Protein AF-A0AAV4VJ22-F1 (afdb_monomer)

Organism: Caerostris extrusa (NCBI:txid172846)

Sequence (153 aa):
MKHFYKTKVLLCTRTTQALTEIGFKLCEGTINFVIIGKHTDTHQQLRKYELDNLAAKTLSEDNLGDEESNGRLLENAKIDIIRNCDKIISLIQNAYDDLVAKACTDGDCIAQMCCIICEANLCTEPEILIPLLHGISKLILIIIDHYFIEHMN

pLDDT: mean 81.77, std 15.68, range [32.81, 96.06]

Nearest PDB structures (foldseek):
  4b3g-assembly2_B  TM=8.062E-01  e=1.004E-05  Homo sapiens
  4b3g-assembly1_A  TM=7.515E-01  e=5.275E-05  Homo sapiens
  5ean-assembly1_A  TM=8.233E-01  e=2.146E-04  Mus musculus
  5xz2-assembly2_B  TM=4.159E-01  e=1.429E+00  Danio rerio
  7de3-assembly1_A  TM=3.271E-01  e=5.813E+00  Homo sapiens

Foldseek 3Di:
DPPPDQFAEEEAEQALVVLAVVLVVPVVDPFFEAEEDDPVSHDPVSVCRHLQNQLVVVVVVVDDDDPVVSVVSSLVSSLVSLLPGRYYYYHLVRLLDCSNLVSQVPDRRLLRYEYEYACQVPDDPVSQCNNVVSSHNYYHYHHDDPVVVVVVD

Radius of gyration: 16.69 Å; Cα contacts (8 Å, |Δi|>4): 230; chains: 1; bounding box: 40×32×60 Å

InterPro domains:
  IPR027417 P-loop containing nucleoside triphosphate hydrolase [G3DSA:3.40.50.300] (1-143)

Secondary structure (DSSP, 8-state):
-------EEEEEESSHHHHHHHHHHHHTTT--EEEES-GGGS-GGGGGGBHHHHHHHHHHHTT---HHHHHHHHHHHHHHHHHH-SEEEEEGGGTT-HHHHHHH-STTSGGGEEEEETTGGGS-HHHHHGGGGGT-SEEEE----THHHHT--

Structure (mmCIF, N/CA/C/O backbone):
data_AF-A0AAV4VJ22-F1
#
_entry.id   AF-A0AAV4VJ22-F1
#
loop_
_atom_site.group_PDB
_atom_site.id
_atom_site.type_symbol
_atom_site.label_atom_id
_atom_site.label_alt_id
_atom_site.label_comp_id
_atom_site.label_asym_id
_atom_site.label_entity_id
_atom_site.label_seq_id
_atom_site.pdbx_PDB_ins_code
_atom_site.Cartn_x
_atom_site.Cartn_y
_atom_site.Cartn_z
_atom_site.occupancy
_atom_site.B_iso_or_equiv
_atom_site.auth_seq_id
_atom_site.auth_comp_id
_atom_site.auth_asym_id
_atom_site.auth_atom_id
_atom_site.pdbx_PDB_model_num
ATOM 1 N N . MET A 1 1 ? -25.775 -16.943 7.813 1.00 35.16 1 MET A N 1
ATOM 2 C CA . MET A 1 1 ? -25.271 -15.558 7.684 1.00 35.16 1 MET A CA 1
ATOM 3 C C . MET A 1 1 ? -24.266 -15.552 6.544 1.00 35.16 1 MET A C 1
ATOM 5 O O . MET A 1 1 ? -23.355 -16.365 6.577 1.00 35.16 1 MET A O 1
ATOM 9 N N . LYS A 1 2 ? -24.469 -14.755 5.486 1.00 32.81 2 LYS A N 1
ATOM 10 C CA . LYS A 1 2 ? -23.459 -14.618 4.425 1.00 32.81 2 LYS A CA 1
ATOM 11 C C . LYS A 1 2 ? -22.348 -13.734 4.987 1.00 32.81 2 LYS A C 1
ATOM 13 O O . LYS A 1 2 ? -22.558 -12.532 5.114 1.00 32.81 2 LYS A O 1
ATOM 18 N N . HIS A 1 3 ? -21.221 -14.322 5.373 1.00 41.41 3 HIS A N 1
ATOM 19 C CA . HIS A 1 3 ? -20.014 -13.548 5.641 1.00 41.41 3 HIS A CA 1
ATOM 20 C C . HIS A 1 3 ? -19.608 -12.887 4.318 1.00 41.41 3 HIS A C 1
ATOM 22 O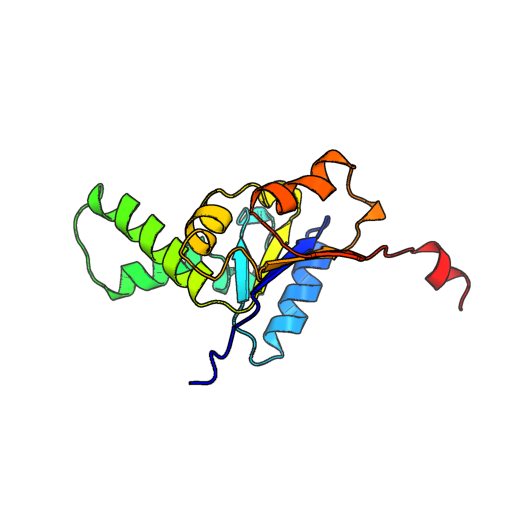 O . HIS A 1 3 ? -19.162 -13.557 3.389 1.00 41.41 3 HIS A O 1
ATOM 28 N N . PHE A 1 4 ? -19.866 -11.585 4.185 1.00 43.66 4 PHE A N 1
ATOM 29 C CA . PHE A 1 4 ? -19.294 -10.790 3.105 1.00 43.66 4 PHE A CA 1
ATOM 30 C C . PHE A 1 4 ? -17.827 -10.571 3.452 1.00 43.66 4 PHE A C 1
ATOM 32 O O . PHE A 1 4 ? -17.463 -9.647 4.171 1.00 43.66 4 PHE A O 1
ATOM 39 N N . TYR A 1 5 ? -17.001 -11.493 2.984 1.00 52.94 5 TYR A N 1
ATOM 40 C CA . TYR A 1 5 ? -15.558 -11.397 3.069 1.00 52.94 5 TYR A CA 1
ATOM 41 C C . TYR A 1 5 ? -15.079 -10.255 2.173 1.00 52.94 5 TYR A C 1
ATOM 43 O O . TYR A 1 5 ? -15.296 -10.269 0.959 1.00 52.94 5 TYR A O 1
ATOM 51 N N . LYS A 1 6 ? -14.473 -9.234 2.776 1.00 66.88 6 LYS A N 1
ATOM 52 C CA . LYS A 1 6 ? -13.949 -8.070 2.066 1.00 66.88 6 LYS A CA 1
ATOM 53 C C . LYS A 1 6 ? -12.481 -8.332 1.726 1.00 66.88 6 LYS A C 1
ATOM 55 O O . LYS A 1 6 ? -11.607 -8.152 2.566 1.00 66.88 6 LYS A O 1
ATOM 60 N N . THR A 1 7 ? -12.215 -8.789 0.503 1.00 76.88 7 THR A N 1
ATOM 61 C CA . THR A 1 7 ? -10.847 -9.004 0.001 1.00 76.88 7 THR A CA 1
ATOM 62 C C . THR A 1 7 ? -10.081 -7.682 -0.011 1.00 76.88 7 THR A C 1
ATOM 64 O O . THR A 1 7 ? -10.509 -6.726 -0.659 1.00 76.88 7 THR A O 1
ATOM 67 N N . LYS A 1 8 ? -8.941 -7.639 0.683 1.00 86.25 8 LYS A N 1
ATOM 68 C CA . LYS A 1 8 ? -8.031 -6.488 0.706 1.00 86.25 8 LYS A CA 1
ATOM 69 C C . LYS A 1 8 ? -6.912 -6.697 -0.309 1.00 86.25 8 LYS A C 1
ATOM 71 O O . LYS A 1 8 ? -6.395 -7.807 -0.445 1.00 86.25 8 LYS A O 1
ATOM 76 N N . VAL A 1 9 ? -6.533 -5.640 -1.021 1.00 90.75 9 VAL A N 1
ATOM 77 C CA . VAL A 1 9 ? -5.475 -5.712 -2.038 1.00 90.75 9 VAL A CA 1
ATOM 78 C C . VAL A 1 9 ? -4.286 -4.858 -1.622 1.00 90.75 9 VAL A C 1
ATOM 80 O O . VAL A 1 9 ? -4.440 -3.658 -1.414 1.00 90.75 9 VAL A O 1
ATOM 83 N N . LEU A 1 10 ? -3.103 -5.466 -1.543 1.00 91.94 10 LEU A N 1
ATOM 84 C CA . LEU A 1 10 ? -1.828 -4.758 -1.490 1.00 91.94 10 LEU A CA 1
ATOM 85 C C . LEU A 1 10 ? -1.310 -4.576 -2.914 1.00 91.94 10 LEU A C 1
ATOM 87 O O . LEU A 1 10 ? -0.978 -5.545 -3.588 1.00 91.94 10 LEU A O 1
ATOM 91 N N . LEU A 1 11 ? -1.240 -3.340 -3.376 1.00 94.31 11 LEU A N 1
ATOM 92 C CA . LEU A 1 11 ? -0.681 -2.987 -4.664 1.00 94.31 11 LEU A CA 1
ATOM 93 C C . LEU A 1 11 ? 0.713 -2.401 -4.453 1.00 94.31 11 LEU A C 1
ATOM 95 O O . LEU A 1 11 ? 0.868 -1.329 -3.869 1.00 94.31 11 LEU A O 1
ATOM 99 N N . CYS A 1 12 ? 1.720 -3.103 -4.951 1.00 94.31 12 CYS A N 1
ATOM 100 C CA . CYS A 1 12 ? 3.099 -2.651 -4.937 1.00 94.31 12 CYS A CA 1
ATOM 101 C C . CYS A 1 12 ? 3.515 -2.191 -6.333 1.00 94.31 12 CYS A C 1
ATOM 103 O O . CYS A 1 12 ? 3.207 -2.851 -7.324 1.00 94.31 12 CYS A O 1
ATOM 105 N N . THR A 1 13 ? 4.246 -1.087 -6.415 1.00 94.31 13 THR A N 1
ATOM 106 C CA . THR A 1 13 ? 4.916 -0.645 -7.647 1.00 94.31 13 THR A CA 1
ATOM 107 C C . THR A 1 13 ? 6.414 -0.526 -7.414 1.00 94.31 13 THR A C 1
ATOM 109 O O . THR A 1 13 ? 6.867 -0.432 -6.268 1.00 94.31 13 THR A O 1
ATOM 112 N N . ARG A 1 14 ? 7.210 -0.524 -8.487 1.00 92.81 14 ARG A N 1
ATOM 113 C CA . ARG A 1 14 ? 8.642 -0.249 -8.363 1.00 92.81 14 ARG A CA 1
ATOM 114 C C . ARG A 1 14 ? 8.912 1.247 -8.395 1.00 92.81 14 ARG A C 1
ATOM 116 O O . ARG A 1 14 ? 9.742 1.732 -7.627 1.00 92.81 14 ARG A O 1
ATOM 123 N N . THR A 1 15 ? 8.207 1.968 -9.261 1.00 92.81 15 THR A N 1
ATOM 124 C CA . THR A 1 15 ? 8.430 3.394 -9.498 1.00 92.81 15 THR A CA 1
ATOM 125 C C . THR A 1 15 ? 7.385 4.274 -8.808 1.00 92.81 15 THR A C 1
ATOM 127 O O . THR A 1 15 ? 6.224 3.892 -8.615 1.00 92.81 15 THR A O 1
ATOM 130 N N . THR A 1 16 ? 7.794 5.495 -8.447 1.00 94.31 16 THR A N 1
ATOM 131 C CA . THR A 1 16 ? 6.893 6.548 -7.940 1.00 94.31 16 THR A CA 1
ATOM 132 C C . THR A 1 16 ? 5.920 7.031 -9.012 1.00 94.31 16 THR A C 1
ATOM 134 O O . THR A 1 16 ? 4.801 7.440 -8.693 1.00 94.31 16 THR A O 1
ATOM 137 N N . GLN A 1 17 ? 6.320 6.949 -10.285 1.00 93.94 17 GLN A N 1
ATOM 138 C CA . GLN A 1 17 ? 5.457 7.243 -11.422 1.00 93.94 17 GLN A CA 1
ATOM 139 C C . GLN A 1 17 ? 4.268 6.279 -11.459 1.00 93.94 17 GLN A C 1
ATOM 141 O O . GLN A 1 17 ? 3.128 6.736 -11.389 1.00 93.94 17 GLN A O 1
ATOM 146 N N . ALA A 1 18 ? 4.515 4.965 -11.463 1.00 93.44 18 ALA A N 1
ATOM 147 C CA . ALA A 1 18 ? 3.445 3.969 -11.455 1.00 93.44 18 ALA A CA 1
ATOM 148 C C . ALA A 1 18 ? 2.551 4.092 -10.209 1.00 93.44 18 ALA A C 1
ATOM 150 O O . ALA A 1 18 ? 1.327 4.001 -10.312 1.00 93.44 18 ALA A O 1
ATOM 151 N N . LEU A 1 19 ? 3.137 4.369 -9.036 1.00 95.38 19 LEU A N 1
ATOM 152 C CA . LEU A 1 19 ? 2.373 4.644 -7.812 1.00 95.38 19 LEU A CA 1
ATOM 153 C C . LEU A 1 19 ? 1.409 5.821 -8.008 1.00 95.38 19 LEU A C 1
ATOM 155 O O . LEU A 1 19 ? 0.241 5.743 -7.627 1.00 95.38 19 LEU A O 1
ATOM 159 N N . THR A 1 20 ? 1.896 6.904 -8.613 1.00 95.44 20 THR A N 1
ATOM 160 C CA . THR A 1 20 ? 1.123 8.127 -8.850 1.00 95.44 20 THR A CA 1
ATOM 161 C C . THR A 1 20 ? -0.004 7.895 -9.854 1.00 95.44 20 THR A C 1
ATOM 163 O O . THR A 1 20 ? -1.141 8.288 -9.594 1.00 95.44 20 THR A O 1
ATOM 166 N N . GLU A 1 21 ? 0.278 7.221 -10.969 1.00 94.31 21 GLU A N 1
ATOM 167 C CA . GLU A 1 21 ? -0.716 6.893 -11.997 1.00 94.31 21 GLU A CA 1
ATOM 168 C C . GLU A 1 21 ? -1.851 6.031 -11.429 1.00 94.31 21 GLU A C 1
ATOM 170 O O . GLU A 1 21 ? -3.034 6.336 -11.614 1.00 94.31 21 GLU A O 1
ATOM 175 N N . ILE A 1 22 ? -1.501 4.994 -10.663 1.00 94.06 22 ILE A N 1
ATOM 176 C CA . ILE A 1 22 ? -2.478 4.128 -9.999 1.00 94.06 22 ILE A CA 1
ATOM 177 C C . ILE A 1 22 ? -3.259 4.903 -8.936 1.00 94.06 22 ILE A C 1
ATOM 179 O O . ILE A 1 22 ? -4.481 4.769 -8.856 1.00 94.06 22 ILE A O 1
ATOM 183 N N . GLY A 1 23 ? -2.585 5.745 -8.150 1.00 95.06 23 GLY A N 1
ATOM 184 C CA . GLY A 1 23 ? -3.224 6.599 -7.154 1.00 95.06 23 GLY A CA 1
ATOM 185 C C . GLY A 1 23 ? -4.276 7.519 -7.772 1.00 95.06 23 GLY A C 1
ATOM 186 O O . GLY A 1 23 ? -5.410 7.555 -7.297 1.00 95.06 23 GLY A O 1
ATOM 187 N N . PHE A 1 24 ? -3.955 8.193 -8.880 1.00 95.56 24 PHE A N 1
ATOM 188 C CA . PHE A 1 24 ? -4.923 9.030 -9.593 1.00 95.56 24 PHE A CA 1
ATOM 189 C C . PHE A 1 24 ? -6.105 8.234 -10.138 1.00 95.56 24 PHE A C 1
ATOM 191 O O . PHE A 1 24 ? -7.247 8.666 -9.986 1.00 95.56 24 PHE A O 1
ATOM 198 N N . LYS A 1 25 ? -5.862 7.041 -10.690 1.00 93.88 25 LYS A N 1
ATOM 199 C CA . LYS A 1 25 ? -6.949 6.164 -11.145 1.00 93.88 25 LYS A CA 1
ATOM 200 C C . LYS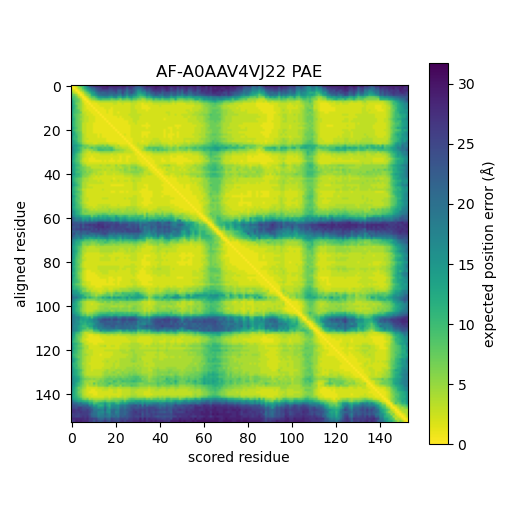 A 1 25 ? -7.867 5.720 -10.013 1.00 93.88 25 LYS A C 1
ATOM 202 O O . LYS A 1 25 ? -9.064 5.554 -10.226 1.00 93.88 25 LYS A O 1
ATOM 207 N N . LEU A 1 26 ? -7.338 5.549 -8.806 1.00 93.06 26 LEU A N 1
ATOM 208 C CA . LEU A 1 26 ? -8.145 5.207 -7.639 1.00 93.06 26 LEU A CA 1
ATOM 209 C C . LEU A 1 26 ? -8.915 6.410 -7.082 1.00 93.06 26 LEU A C 1
ATOM 211 O O . LEU A 1 26 ? -10.022 6.217 -6.586 1.00 93.06 26 LEU A O 1
ATOM 215 N N . CYS A 1 27 ? -8.402 7.637 -7.232 1.00 91.62 27 CYS A N 1
ATOM 216 C CA . CYS A 1 27 ? -9.139 8.861 -6.897 1.00 91.62 27 CYS A CA 1
ATOM 217 C C . CYS A 1 27 ? -10.397 9.077 -7.752 1.00 91.62 27 CYS A C 1
ATOM 219 O O . CYS A 1 27 ? -11.329 9.728 -7.286 1.00 91.62 27 CYS A O 1
ATOM 221 N N . GLU A 1 28 ? -10.429 8.565 -8.986 1.00 88.56 28 GLU A N 1
ATOM 222 C CA . GLU A 1 28 ? -11.597 8.653 -9.877 1.00 88.56 28 GLU A CA 1
ATOM 223 C C . GLU A 1 28 ? -12.765 7.749 -9.416 1.00 88.56 28 GLU A C 1
ATOM 225 O O . GLU A 1 28 ? -13.894 7.921 -9.875 1.00 88.56 28 GLU A O 1
ATOM 230 N N . GLY A 1 29 ? -12.516 6.782 -8.521 1.00 83.56 29 GLY A N 1
ATOM 231 C CA . GLY A 1 29 ? -13.491 5.777 -8.088 1.00 83.56 29 GLY A CA 1
ATOM 232 C C . GLY A 1 29 ? -14.019 5.950 -6.659 1.00 83.56 29 GLY A C 1
ATOM 233 O O . GLY A 1 29 ? -13.619 6.835 -5.912 1.00 83.56 29 GLY A O 1
ATOM 234 N N . THR A 1 30 ? -14.906 5.040 -6.243 1.00 86.69 30 THR A N 1
ATOM 235 C CA . THR A 1 30 ? -15.465 4.968 -4.874 1.00 86.69 30 THR A CA 1
ATOM 236 C C . THR A 1 30 ? -14.650 4.066 -3.939 1.00 86.69 30 THR A C 1
ATOM 238 O O . THR A 1 30 ? -15.189 3.517 -2.981 1.00 86.69 30 THR A O 1
ATOM 241 N N . ILE A 1 31 ? -13.384 3.814 -4.272 1.00 89.06 31 ILE A N 1
ATOM 242 C CA . ILE A 1 31 ? -12.543 2.836 -3.580 1.00 89.06 31 ILE A CA 1
ATOM 243 C C . ILE A 1 31 ? -11.794 3.537 -2.456 1.00 89.06 31 ILE A C 1
ATOM 245 O O . ILE A 1 31 ? -11.075 4.505 -2.695 1.00 89.06 31 ILE A O 1
ATOM 249 N N . ASN A 1 32 ? -11.905 3.009 -1.243 1.00 91.94 32 ASN A N 1
ATOM 250 C CA . ASN A 1 32 ? -11.145 3.494 -0.105 1.00 91.94 32 ASN A CA 1
ATOM 251 C C . ASN A 1 32 ? -9.738 2.909 -0.169 1.00 91.94 32 ASN A C 1
ATOM 253 O O . ASN A 1 32 ? -9.550 1.700 -0.024 1.00 91.94 32 ASN A O 1
ATOM 257 N N . PHE A 1 33 ? -8.737 3.757 -0.368 1.00 95.12 33 PHE A N 1
ATOM 258 C CA . PHE A 1 33 ? -7.351 3.321 -0.410 1.00 95.12 33 PHE A CA 1
ATOM 259 C C . PHE A 1 33 ? -6.469 4.149 0.513 1.00 95.12 33 PHE A C 1
ATOM 261 O O . PHE A 1 33 ? -6.802 5.277 0.876 1.00 95.12 33 PHE A O 1
ATOM 268 N N . VAL A 1 34 ? -5.336 3.560 0.874 1.00 95.38 34 VAL A N 1
ATOM 269 C CA . VAL A 1 34 ? -4.285 4.203 1.657 1.00 95.38 34 VAL A CA 1
ATOM 270 C C . VAL A 1 34 ? -2.943 4.021 0.962 1.00 95.38 34 VAL A C 1
ATOM 272 O O . VAL A 1 34 ? -2.688 2.980 0.355 1.00 95.38 34 VAL A O 1
ATOM 275 N N . ILE A 1 35 ? -2.092 5.040 1.041 1.00 95.44 35 ILE A N 1
ATOM 276 C CA . ILE A 1 35 ? -0.711 4.999 0.561 1.00 95.44 35 ILE A CA 1
ATOM 277 C C . ILE A 1 35 ? 0.213 4.823 1.765 1.00 95.44 35 ILE A C 1
ATOM 279 O O . ILE A 1 35 ? 0.141 5.593 2.723 1.00 95.44 35 ILE A O 1
ATOM 283 N N . ILE A 1 36 ? 1.087 3.820 1.709 1.00 92.94 36 ILE A N 1
ATOM 284 C CA . ILE A 1 36 ? 2.122 3.568 2.719 1.00 92.94 36 ILE A CA 1
ATOM 285 C C . ILE A 1 36 ? 3.490 3.795 2.082 1.00 92.94 36 ILE A C 1
ATOM 287 O O . ILE A 1 36 ? 3.773 3.286 0.995 1.00 92.94 36 ILE A O 1
ATOM 291 N N . GLY A 1 37 ? 4.352 4.545 2.760 1.00 89.50 37 GLY A N 1
ATOM 292 C CA . GLY A 1 37 ? 5.697 4.848 2.293 1.00 89.50 37 GLY A CA 1
ATOM 293 C C . GLY A 1 37 ? 6.189 6.195 2.797 1.00 89.50 37 GLY A C 1
ATOM 294 O O . GLY A 1 37 ? 5.606 6.790 3.701 1.00 89.50 37 GLY A O 1
ATOM 295 N N . LYS A 1 38 ? 7.282 6.678 2.207 1.00 88.38 38 LYS A N 1
ATOM 296 C CA . LYS A 1 38 ? 7.870 7.966 2.572 1.00 88.38 38 LYS A CA 1
ATOM 297 C C . LYS A 1 38 ? 7.130 9.103 1.880 1.00 88.38 38 LYS A C 1
ATOM 299 O O . LYS A 1 38 ? 6.797 9.011 0.704 1.00 88.38 38 LYS A O 1
ATOM 304 N N . HIS A 1 39 ? 7.011 10.233 2.568 1.00 89.31 39 HIS A N 1
ATOM 305 C CA . HIS A 1 39 ? 6.403 11.452 2.026 1.00 89.31 39 HIS A CA 1
ATOM 306 C C . HIS A 1 39 ? 7.055 11.965 0.725 1.00 89.31 39 HIS A C 1
ATOM 308 O O . HIS A 1 39 ? 6.430 12.651 -0.086 1.00 89.31 39 HIS A O 1
ATOM 314 N N . THR A 1 40 ? 8.338 11.650 0.522 1.00 90.25 40 THR A N 1
ATOM 315 C CA . THR A 1 40 ? 9.098 11.987 -0.690 1.00 90.25 40 THR A CA 1
ATOM 316 C C . THR A 1 40 ? 8.657 11.200 -1.918 1.00 90.25 40 THR A C 1
ATOM 318 O O . THR A 1 40 ? 8.891 11.650 -3.036 1.00 90.25 40 THR A O 1
ATOM 321 N N . ASP A 1 41 ? 8.023 10.047 -1.714 1.00 88.44 41 ASP A N 1
ATOM 322 C CA . ASP A 1 41 ? 7.689 9.093 -2.770 1.00 88.44 41 ASP A CA 1
ATOM 323 C C . ASP A 1 41 ? 6.290 9.363 -3.359 1.00 88.44 41 ASP A C 1
ATOM 325 O O . ASP A 1 41 ? 5.935 8.816 -4.404 1.00 88.44 41 ASP A O 1
ATOM 329 N N . THR A 1 42 ? 5.502 10.229 -2.713 1.00 92.19 42 THR A N 1
ATOM 330 C CA . THR A 1 42 ? 4.101 10.491 -3.057 1.00 92.19 42 THR A CA 1
ATOM 331 C C . THR A 1 42 ? 3.913 11.859 -3.708 1.00 92.19 42 THR A C 1
ATOM 333 O O . THR A 1 42 ? 4.307 12.906 -3.177 1.00 92.19 42 THR A O 1
ATOM 336 N N . HIS A 1 43 ? 3.202 11.875 -4.836 1.00 95.38 43 HIS A N 1
ATOM 337 C CA . HIS A 1 43 ? 2.789 13.108 -5.500 1.00 95.38 43 HIS A CA 1
ATOM 338 C C . HIS A 1 43 ? 1.924 13.997 -4.587 1.00 95.38 43 HIS A C 1
ATOM 340 O O . HIS A 1 43 ? 1.060 13.509 -3.857 1.00 95.38 43 HIS A O 1
ATOM 346 N N . GLN A 1 44 ? 2.090 15.323 -4.671 1.00 94.69 44 GLN A N 1
ATOM 347 C CA . GLN A 1 44 ? 1.472 16.288 -3.749 1.00 94.69 44 GLN A CA 1
ATOM 348 C C . GLN A 1 44 ? -0.047 16.113 -3.586 1.00 94.69 44 GLN A C 1
ATOM 350 O O . GLN A 1 44 ? -0.565 16.184 -2.474 1.00 94.69 44 GLN A O 1
ATOM 355 N N . GLN A 1 45 ? -0.764 15.850 -4.680 1.00 93.94 45 GLN A N 1
ATOM 356 C CA . GLN A 1 45 ? -2.223 15.671 -4.664 1.00 93.94 45 GLN A CA 1
ATOM 357 C C . GLN A 1 45 ? -2.682 14.379 -3.966 1.00 93.94 45 GLN A C 1
ATOM 359 O O . GLN A 1 45 ? -3.817 14.306 -3.492 1.00 93.94 45 GLN A O 1
ATOM 364 N N . LEU A 1 46 ? -1.806 13.375 -3.891 1.00 95.81 46 LEU A N 1
ATOM 365 C CA . LEU A 1 46 ? -2.082 12.082 -3.272 1.00 95.81 46 LEU A CA 1
ATOM 366 C C . LEU A 1 46 ? -1.702 12.041 -1.786 1.00 95.81 46 LEU A C 1
ATOM 368 O O . LEU A 1 46 ? -2.129 11.133 -1.081 1.00 95.81 46 LEU A O 1
ATOM 372 N N . ARG A 1 47 ? -0.983 13.051 -1.276 1.00 94.69 47 ARG A N 1
ATOM 373 C CA . ARG A 1 47 ? -0.532 13.112 0.127 1.00 94.69 47 ARG A CA 1
ATOM 374 C C . ARG A 1 47 ? -1.665 12.987 1.141 1.00 94.69 47 ARG A C 1
ATOM 376 O O . ARG A 1 47 ? -1.486 12.399 2.197 1.00 94.69 47 ARG A O 1
ATOM 383 N N . LYS A 1 48 ? -2.863 13.473 0.812 1.00 94.56 48 LYS A N 1
ATOM 384 C CA . LYS A 1 48 ? -4.054 13.329 1.670 1.00 94.56 48 LYS A CA 1
ATOM 385 C C . LYS A 1 48 ? -4.495 11.872 1.897 1.00 94.56 48 LYS A C 1
ATOM 387 O O . LYS A 1 48 ? -5.310 11.643 2.781 1.00 94.56 48 LYS A O 1
ATOM 392 N N . TYR A 1 49 ? -3.988 10.921 1.109 1.00 96.06 49 TYR A N 1
ATOM 393 C CA . TYR A 1 49 ? -4.231 9.482 1.252 1.00 96.06 49 TYR A CA 1
ATOM 394 C C . TYR A 1 49 ? -3.051 8.742 1.902 1.00 96.06 49 TYR A C 1
ATOM 396 O O . TYR A 1 49 ? -3.112 7.523 2.051 1.00 96.06 49 TYR A O 1
ATOM 404 N N . GLU A 1 50 ? -1.970 9.440 2.270 1.00 95.50 50 GLU A N 1
ATOM 405 C CA . GLU A 1 50 ? -0.866 8.843 3.026 1.00 95.50 50 GLU A CA 1
ATOM 406 C C . GLU A 1 50 ? -1.342 8.429 4.414 1.00 95.50 50 GLU A C 1
ATOM 408 O O . GLU A 1 50 ? -2.033 9.188 5.098 1.00 95.50 50 GLU A O 1
ATOM 413 N N . LEU A 1 51 ? -0.920 7.241 4.844 1.00 94.56 51 LEU A N 1
ATOM 414 C CA . LEU A 1 51 ? -1.272 6.669 6.139 1.00 94.56 51 LEU A CA 1
ATOM 415 C C . LEU A 1 51 ? -0.967 7.626 7.301 1.00 94.56 51 LEU A C 1
ATOM 417 O O . LEU A 1 51 ? -1.812 7.815 8.173 1.00 94.56 51 LEU A O 1
ATOM 421 N N . ASP A 1 52 ? 0.206 8.264 7.285 1.00 92.50 52 ASP A N 1
ATOM 422 C CA . ASP A 1 52 ? 0.622 9.213 8.322 1.00 92.50 52 ASP A CA 1
ATOM 423 C C . ASP A 1 52 ? -0.296 10.437 8.393 1.00 92.50 52 ASP A C 1
ATOM 425 O O . ASP A 1 52 ? -0.710 10.834 9.481 1.00 92.50 52 ASP A O 1
ATOM 429 N N . ASN A 1 53 ? -0.674 11.004 7.244 1.00 93.62 53 ASN A N 1
ATOM 430 C CA . ASN A 1 53 ? -1.547 12.179 7.196 1.00 93.62 53 ASN A CA 1
ATOM 431 C C . ASN A 1 53 ? -2.982 11.835 7.612 1.00 93.62 53 ASN A C 1
ATOM 433 O O . ASN A 1 53 ? -3.627 12.621 8.305 1.00 93.62 53 ASN A O 1
ATOM 437 N N . LEU A 1 54 ? -3.481 10.660 7.216 1.00 94.19 54 LEU A N 1
ATOM 438 C CA . LEU A 1 54 ? -4.796 10.171 7.635 1.00 94.19 54 LEU A CA 1
ATOM 439 C C . LEU A 1 54 ? -4.842 9.923 9.151 1.00 94.19 54 LEU A C 1
ATOM 441 O O . LEU A 1 54 ? -5.792 10.342 9.817 1.00 94.19 54 LEU A O 1
ATOM 445 N N . ALA A 1 55 ? -3.805 9.298 9.710 1.00 92.75 55 ALA A N 1
ATOM 446 C CA . ALA A 1 55 ? -3.716 9.031 11.143 1.00 92.75 55 ALA A CA 1
ATOM 447 C C . ALA A 1 55 ? -3.571 10.329 11.955 1.00 92.75 55 ALA A C 1
ATOM 449 O O . ALA A 1 55 ? -4.293 10.525 12.931 1.00 92.75 55 ALA A O 1
ATOM 450 N N . ALA A 1 56 ? -2.715 11.257 11.513 1.00 90.56 56 ALA A N 1
ATOM 451 C CA . ALA A 1 56 ? -2.552 12.563 12.153 1.00 90.56 56 ALA A CA 1
ATOM 452 C C . ALA A 1 56 ? -3.855 13.375 12.152 1.00 90.56 56 ALA A C 1
ATOM 454 O O . ALA A 1 56 ? -4.202 13.987 13.162 1.00 90.56 56 ALA A O 1
ATOM 455 N N . LYS A 1 57 ? -4.609 13.342 11.045 1.00 89.19 57 LYS A N 1
ATOM 456 C CA . LYS A 1 57 ? -5.909 14.010 10.958 1.00 89.19 57 LYS A CA 1
ATOM 457 C C . LYS A 1 57 ? -6.908 13.433 11.965 1.00 89.19 57 LYS A C 1
ATOM 459 O O . LYS A 1 57 ? -7.549 14.203 12.673 1.00 89.19 57 LYS A O 1
ATOM 464 N N . THR A 1 58 ? -6.977 12.105 12.067 1.00 85.88 58 THR A N 1
ATOM 465 C CA . THR A 1 58 ? -7.862 11.406 13.017 1.00 85.88 58 THR A CA 1
ATOM 466 C C . THR A 1 58 ? -7.581 11.847 14.459 1.00 85.88 58 THR A C 1
ATOM 468 O O . THR A 1 58 ? -8.498 12.205 15.185 1.00 85.88 58 THR A O 1
ATOM 471 N N . LEU A 1 59 ? -6.306 11.937 14.850 1.00 84.44 59 LEU A N 1
ATOM 472 C CA . LEU A 1 59 ? -5.920 12.376 16.197 1.00 84.44 59 LEU A CA 1
ATOM 473 C C . LEU A 1 59 ? -6.163 13.867 16.456 1.00 84.44 59 LEU A C 1
ATOM 475 O O . LEU A 1 59 ? -6.489 14.251 17.577 1.00 84.44 59 LEU A O 1
ATOM 479 N N . SER A 1 60 ? -5.988 14.718 15.440 1.00 79.25 60 SER A N 1
ATOM 480 C CA . SER A 1 60 ? -6.211 16.163 15.580 1.00 79.25 60 SER A CA 1
ATOM 481 C C . SER A 1 60 ? -7.677 16.520 15.838 1.00 79.25 60 SER A C 1
ATOM 483 O O . SER A 1 60 ? -7.956 17.543 16.458 1.00 79.25 60 SER A O 1
ATOM 485 N N . GLU A 1 61 ? -8.606 15.674 15.390 1.00 73.81 61 GLU A N 1
ATOM 486 C CA . GLU A 1 61 ? -10.042 15.840 15.628 1.00 73.81 61 GLU A CA 1
ATOM 487 C C . GLU A 1 61 ? -10.442 15.398 17.053 1.00 73.81 61 GLU A C 1
ATOM 489 O O . GLU A 1 61 ? -11.410 15.927 17.600 1.00 73.81 61 GLU A O 1
ATOM 494 N N . ASP A 1 62 ? -9.651 14.528 17.694 1.00 66.81 62 ASP A N 1
ATOM 495 C CA . ASP A 1 62 ? -9.968 13.907 18.989 1.00 66.81 62 ASP A CA 1
ATOM 496 C C . ASP A 1 62 ? -9.413 14.642 20.235 1.00 66.81 62 ASP A C 1
ATOM 498 O O . ASP A 1 62 ? -9.691 14.218 21.354 1.00 66.81 62 ASP A O 1
ATOM 502 N N . ASN A 1 63 ? -8.699 15.773 20.095 1.00 64.25 63 ASN A N 1
ATOM 503 C CA . ASN A 1 63 ? -8.211 16.620 21.210 1.00 64.25 63 ASN A CA 1
ATOM 504 C C . ASN A 1 63 ? -7.611 15.836 22.407 1.00 64.25 63 ASN A C 1
ATOM 506 O O . ASN A 1 63 ? -8.102 15.934 23.535 1.00 64.25 63 ASN A O 1
ATOM 510 N N . LEU A 1 64 ? -6.527 15.081 22.194 1.00 59.62 64 LEU A N 1
ATOM 511 C CA . LEU A 1 64 ? -5.853 14.335 23.268 1.00 59.62 64 LEU A CA 1
ATOM 512 C C . LEU A 1 64 ? -4.491 14.948 23.629 1.00 59.62 64 LEU A C 1
ATOM 514 O O . LEU A 1 64 ? -3.606 15.108 22.789 1.00 59.62 64 LEU A O 1
ATOM 518 N N . GLY A 1 65 ? -4.350 15.316 24.904 1.00 57.41 65 GLY A N 1
ATOM 519 C CA . GLY A 1 65 ? -3.112 15.791 25.512 1.00 57.41 65 GLY A CA 1
ATOM 520 C C . GLY A 1 65 ? -2.396 14.663 26.250 1.00 57.41 65 GLY A C 1
ATOM 521 O O . GLY A 1 65 ? -2.863 14.259 27.306 1.00 57.41 65 GLY A O 1
ATOM 522 N N . ASP A 1 66 ? -1.308 14.156 25.665 1.00 61.72 66 ASP A N 1
ATOM 523 C CA . ASP A 1 66 ? -0.077 13.671 26.321 1.00 61.72 66 ASP A CA 1
ATOM 524 C C . ASP A 1 66 ? 0.835 13.004 25.270 1.00 61.72 66 ASP A C 1
ATOM 526 O O . ASP A 1 66 ? 0.419 12.075 24.573 1.00 61.72 66 ASP A O 1
ATOM 530 N N . GLU A 1 67 ? 2.095 13.441 25.164 1.00 60.84 67 GLU A N 1
ATOM 531 C CA . GLU A 1 67 ? 3.021 13.052 24.080 1.00 60.84 67 GLU A CA 1
ATOM 532 C C . GLU A 1 67 ? 3.352 11.548 24.033 1.00 60.84 67 GLU A C 1
ATOM 534 O O . GLU A 1 67 ? 3.544 10.988 22.953 1.00 60.84 67 GLU A O 1
ATOM 539 N N . GLU A 1 68 ? 3.370 10.861 25.177 1.00 59.38 68 GLU A N 1
ATOM 540 C CA . GLU A 1 68 ? 3.708 9.431 25.246 1.00 59.38 68 GLU A CA 1
ATOM 541 C C . GLU A 1 68 ? 2.498 8.530 24.928 1.00 59.38 68 GLU A C 1
ATOM 543 O O . GLU A 1 68 ? 2.635 7.459 24.328 1.00 59.38 68 GLU A O 1
ATOM 548 N N . SER A 1 69 ? 1.285 9.001 25.241 1.00 63.00 69 SER A N 1
ATOM 549 C CA . SER A 1 69 ? 0.034 8.349 24.833 1.00 63.00 69 SER A CA 1
ATOM 550 C C . SER A 1 69 ? -0.204 8.471 23.322 1.00 63.00 69 SER A C 1
ATOM 552 O O . SER A 1 69 ? -0.716 7.540 22.693 1.00 63.00 69 SER A O 1
ATOM 554 N N . ASN A 1 70 ? 0.276 9.563 22.716 1.00 72.06 70 ASN A N 1
ATOM 555 C CA . ASN A 1 70 ? 0.104 9.856 21.297 1.00 72.06 70 ASN A CA 1
ATOM 556 C C . ASN A 1 70 ? 0.769 8.824 20.381 1.00 72.06 70 ASN A C 1
ATOM 558 O O . ASN A 1 70 ? 0.215 8.512 19.331 1.00 72.06 70 ASN A O 1
ATOM 562 N N . GLY A 1 71 ? 1.911 8.243 20.769 1.00 80.38 71 GLY A N 1
ATOM 563 C CA . GLY A 1 71 ? 2.596 7.234 19.950 1.00 80.38 71 GLY A CA 1
ATOM 564 C C . GLY A 1 71 ? 1.762 5.964 19.748 1.00 80.38 71 GLY A C 1
ATOM 565 O O . GLY A 1 71 ? 1.589 5.499 18.622 1.00 80.38 71 GLY A O 1
ATOM 566 N N . ARG A 1 72 ? 1.178 5.436 20.833 1.00 83.62 72 ARG A N 1
ATOM 567 C CA . ARG A 1 72 ? 0.301 4.252 20.776 1.00 83.62 72 ARG A CA 1
ATOM 568 C C . ARG A 1 72 ? -1.028 4.556 20.092 1.00 83.62 72 ARG A C 1
ATOM 570 O O . ARG A 1 72 ? -1.520 3.731 19.329 1.00 83.62 72 ARG A O 1
ATOM 577 N N . LEU A 1 73 ? -1.600 5.732 20.350 1.00 85.06 73 LEU A N 1
ATOM 578 C CA . LEU A 1 73 ? -2.834 6.171 19.697 1.00 85.06 73 LEU A CA 1
ATOM 579 C C . LEU A 1 73 ? -2.642 6.331 18.184 1.00 85.06 73 LEU A C 1
ATOM 581 O O . LEU A 1 73 ? -3.496 5.899 17.416 1.00 85.06 73 LEU A O 1
ATOM 585 N N . LEU A 1 74 ? -1.498 6.868 17.751 1.00 88.56 74 LEU A N 1
ATOM 586 C CA . LEU A 1 74 ? -1.142 6.978 16.338 1.00 88.56 74 LEU A CA 1
ATOM 587 C C . LEU A 1 74 ? -0.987 5.605 15.687 1.00 88.56 74 LEU A C 1
ATOM 589 O O . LEU A 1 74 ? -1.522 5.389 14.603 1.00 88.56 74 LEU A O 1
ATOM 593 N N . GLU A 1 75 ? -0.286 4.672 16.332 1.00 89.25 75 GLU A N 1
ATOM 594 C CA . GLU A 1 75 ? -0.145 3.306 15.818 1.00 89.25 75 GLU A CA 1
ATOM 595 C C . GLU A 1 75 ? -1.511 2.613 15.683 1.00 89.25 75 GLU A C 1
ATOM 597 O O . GLU A 1 75 ? -1.803 2.032 14.637 1.00 89.25 75 GLU A O 1
ATOM 602 N N . ASN A 1 76 ? -2.386 2.752 16.682 1.00 88.81 76 ASN A N 1
ATOM 603 C CA . ASN A 1 76 ? -3.744 2.211 16.633 1.00 88.81 76 ASN A CA 1
ATOM 604 C C . ASN A 1 76 ? -4.575 2.843 15.509 1.00 88.81 76 ASN A C 1
ATOM 606 O O . ASN A 1 76 ? -5.188 2.120 14.727 1.00 88.81 76 ASN A O 1
ATOM 610 N N . ALA A 1 77 ? -4.531 4.171 15.360 1.00 91.62 77 ALA A N 1
ATOM 611 C CA . ALA A 1 77 ? -5.218 4.868 14.276 1.00 91.62 77 ALA A CA 1
ATOM 612 C C . ALA A 1 77 ? -4.738 4.378 12.900 1.00 91.62 77 ALA A C 1
ATOM 614 O O . ALA A 1 77 ? -5.548 4.123 12.008 1.00 91.62 77 ALA A O 1
ATOM 615 N N . LYS A 1 78 ? -3.425 4.177 12.727 1.00 92.69 78 LYS A N 1
ATOM 616 C CA . LYS A 1 78 ? -2.858 3.605 11.497 1.00 92.69 78 LYS A CA 1
ATOM 617 C C . LYS A 1 78 ? -3.383 2.196 11.230 1.00 92.69 78 LYS A C 1
ATOM 619 O O . LYS A 1 78 ? -3.802 1.903 10.110 1.00 92.69 78 LYS A O 1
ATOM 624 N N . ILE A 1 79 ? -3.385 1.337 12.248 1.00 89.56 79 ILE A N 1
ATOM 625 C CA . ILE A 1 79 ? -3.911 -0.029 12.153 1.00 89.56 79 ILE A CA 1
ATOM 626 C C . ILE A 1 79 ? -5.390 -0.007 11.746 1.00 89.56 79 ILE A C 1
ATOM 628 O O . ILE A 1 79 ? -5.780 -0.736 10.834 1.00 89.56 79 ILE A O 1
ATOM 632 N N . ASP A 1 80 ? -6.199 0.863 12.347 1.00 89.38 80 ASP A N 1
ATOM 633 C CA . ASP A 1 80 ? -7.625 0.984 12.040 1.00 89.38 80 ASP A CA 1
ATOM 634 C C . ASP A 1 80 ? -7.875 1.504 10.618 1.00 89.38 80 ASP A C 1
ATOM 636 O O . ASP A 1 80 ? -8.746 0.988 9.909 1.00 89.38 80 ASP A O 1
ATOM 640 N N . ILE A 1 81 ? -7.079 2.465 10.141 1.00 92.12 81 ILE A N 1
ATOM 641 C CA . ILE A 1 81 ? -7.125 2.930 8.747 1.00 92.12 81 ILE A CA 1
ATOM 642 C C . ILE A 1 81 ? -6.811 1.774 7.789 1.00 92.12 81 ILE A C 1
ATOM 644 O O . ILE A 1 81 ? -7.562 1.530 6.836 1.00 92.12 81 ILE A O 1
ATOM 648 N N . ILE A 1 82 ? -5.739 1.018 8.054 1.00 90.31 82 ILE A N 1
ATOM 649 C CA . ILE A 1 82 ? -5.359 -0.134 7.228 1.00 90.31 82 ILE A CA 1
ATOM 650 C C . ILE A 1 82 ? -6.461 -1.197 7.255 1.00 90.31 82 ILE A C 1
ATOM 652 O O . ILE A 1 82 ? -6.817 -1.726 6.201 1.00 90.31 82 ILE A O 1
ATOM 656 N N . ARG A 1 83 ? -7.060 -1.488 8.414 1.00 86.69 83 ARG A N 1
ATOM 657 C CA . ARG A 1 83 ? -8.165 -2.453 8.546 1.00 86.69 83 ARG A CA 1
ATOM 658 C C . ARG A 1 83 ? -9.374 -2.065 7.705 1.00 86.69 83 ARG A C 1
ATOM 660 O O . ARG A 1 83 ? -9.910 -2.915 6.992 1.00 86.69 83 ARG A O 1
ATOM 667 N N . ASN A 1 84 ? -9.748 -0.790 7.706 1.00 87.56 84 ASN A N 1
ATOM 668 C CA . ASN A 1 84 ? -10.973 -0.321 7.059 1.00 87.56 84 ASN A CA 1
ATOM 669 C C . ASN A 1 84 ? -10.836 -0.035 5.551 1.00 87.56 84 ASN A C 1
ATOM 671 O O . ASN A 1 84 ? -11.848 -0.035 4.839 1.00 87.56 84 ASN A O 1
ATOM 675 N N . CYS A 1 85 ? -9.616 0.151 5.033 1.00 90.06 85 CYS A N 1
ATOM 676 C CA . CYS A 1 85 ? -9.394 0.386 3.602 1.00 90.06 85 CYS A CA 1
ATOM 677 C C . CYS A 1 85 ? -9.685 -0.850 2.720 1.00 90.06 85 CYS A C 1
ATOM 679 O O . CYS A 1 85 ? -9.675 -1.997 3.175 1.00 90.06 85 CYS A O 1
ATOM 681 N N . ASP A 1 86 ? -9.923 -0.618 1.431 1.00 89.69 86 ASP A N 1
ATOM 682 C CA . ASP A 1 86 ? -10.073 -1.659 0.405 1.00 89.69 86 ASP A CA 1
ATOM 683 C C . ASP A 1 86 ? -8.718 -2.031 -0.205 1.00 89.69 86 ASP A C 1
ATOM 685 O O . ASP A 1 86 ? -8.436 -3.200 -0.485 1.00 89.69 86 ASP A O 1
ATOM 689 N N . LYS A 1 87 ? -7.880 -1.013 -0.429 1.00 92.38 87 LYS A N 1
ATOM 690 C CA . LYS A 1 87 ? -6.598 -1.138 -1.122 1.00 92.38 87 LYS A CA 1
ATOM 691 C C . LYS A 1 87 ? -5.489 -0.409 -0.380 1.00 92.38 87 LYS A C 1
ATOM 693 O O . LYS A 1 87 ? -5.674 0.706 0.096 1.00 92.38 87 LYS A O 1
ATOM 698 N N . ILE A 1 88 ? -4.321 -1.023 -0.358 1.00 93.19 88 ILE A N 1
ATOM 699 C CA . ILE A 1 88 ? -3.079 -0.425 0.117 1.00 93.19 88 ILE A CA 1
ATOM 700 C C . ILE A 1 88 ? -2.188 -0.246 -1.101 1.00 93.19 88 ILE A C 1
ATOM 702 O O . ILE A 1 88 ? -2.046 -1.181 -1.882 1.00 93.19 88 ILE A O 1
ATOM 706 N N . ILE A 1 89 ? -1.600 0.931 -1.276 1.00 95.00 89 ILE A N 1
ATOM 707 C CA . ILE A 1 89 ? -0.642 1.211 -2.345 1.00 95.00 89 ILE A CA 1
ATOM 708 C C . ILE A 1 89 ? 0.702 1.518 -1.701 1.00 95.00 89 ILE A C 1
ATOM 710 O O . ILE A 1 89 ? 0.770 2.293 -0.748 1.00 95.00 89 ILE A O 1
ATOM 714 N N . SER A 1 90 ? 1.776 0.931 -2.213 1.00 94.38 90 SER A N 1
ATOM 715 C CA . SER A 1 90 ? 3.122 1.223 -1.732 1.00 94.38 90 SER A CA 1
ATOM 716 C C . SER A 1 90 ? 4.163 1.014 -2.824 1.00 94.38 90 SER A C 1
ATOM 718 O O . SER A 1 90 ? 3.934 0.286 -3.789 1.00 94.38 90 SER A O 1
ATOM 720 N N . LEU A 1 91 ? 5.338 1.614 -2.652 1.00 93.81 91 LEU A N 1
ATOM 721 C CA . LEU A 1 91 ? 6.517 1.135 -3.364 1.00 93.81 91 LEU A CA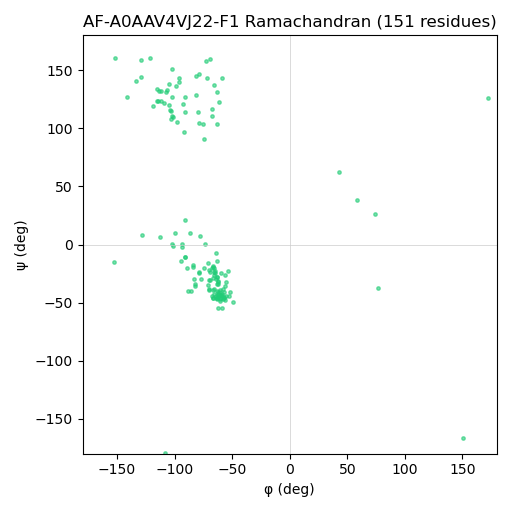 1
ATOM 722 C C . LEU A 1 91 ? 6.945 -0.204 -2.765 1.00 93.81 91 LEU A C 1
ATOM 724 O O . LEU A 1 91 ? 6.923 -0.370 -1.549 1.00 93.81 91 LEU A O 1
ATOM 728 N N . ILE A 1 92 ? 7.417 -1.135 -3.592 1.00 91.19 92 ILE A N 1
ATOM 729 C CA . ILE A 1 92 ? 7.848 -2.463 -3.134 1.00 91.19 92 ILE A CA 1
ATOM 730 C C . ILE A 1 92 ? 8.928 -2.379 -2.040 1.00 91.19 92 ILE A C 1
ATOM 732 O O . ILE A 1 92 ? 8.894 -3.125 -1.069 1.00 91.19 92 ILE A O 1
ATOM 736 N N . GLN A 1 93 ? 9.821 -1.387 -2.126 1.00 87.88 93 GLN A N 1
ATOM 737 C CA . GLN A 1 93 ? 10.870 -1.133 -1.130 1.00 87.88 93 GLN A CA 1
ATOM 738 C C . GLN A 1 93 ? 10.337 -0.660 0.233 1.00 87.88 93 GLN A C 1
ATOM 740 O O . GLN A 1 93 ? 11.042 -0.753 1.232 1.00 87.88 93 GLN A O 1
ATOM 745 N N . ASN A 1 94 ? 9.112 -0.135 0.270 1.00 86.44 94 ASN A N 1
ATOM 746 C CA . ASN A 1 94 ? 8.439 0.337 1.478 1.00 86.44 94 ASN A CA 1
ATOM 747 C C . ASN A 1 94 ? 7.415 -0.697 1.986 1.00 86.44 94 ASN A C 1
ATOM 749 O O . ASN A 1 94 ? 6.799 -0.490 3.027 1.00 86.44 94 ASN A O 1
ATOM 753 N N . ALA A 1 95 ? 7.246 -1.824 1.284 1.00 79.44 95 ALA A N 1
ATOM 754 C CA . ALA A 1 95 ? 6.263 -2.847 1.6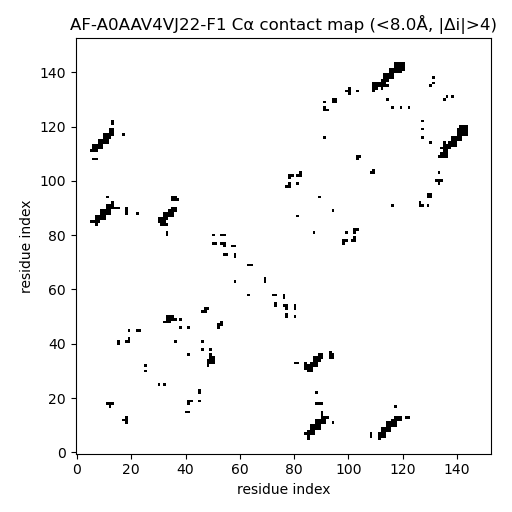20 1.00 79.44 95 ALA A CA 1
ATOM 755 C C . ALA A 1 95 ? 6.643 -3.689 2.851 1.00 79.44 95 ALA A C 1
ATOM 757 O O . ALA A 1 95 ? 5.883 -4.575 3.210 1.00 79.44 95 ALA A O 1
ATOM 758 N N . TYR A 1 96 ? 7.778 -3.434 3.508 1.00 72.38 96 TYR A N 1
ATOM 759 C CA . TYR A 1 96 ? 8.211 -4.121 4.736 1.00 72.38 96 TYR A CA 1
ATOM 760 C C . TYR A 1 96 ? 7.508 -3.629 6.011 1.00 72.38 96 TYR A C 1
ATOM 762 O O . TYR A 1 96 ? 7.921 -3.987 7.107 1.00 72.38 96 TYR A O 1
ATOM 770 N N . ASP A 1 97 ? 6.504 -2.763 5.898 1.00 71.19 97 ASP A N 1
ATOM 771 C CA . ASP A 1 97 ? 5.877 -2.156 7.065 1.00 71.19 97 ASP A CA 1
ATOM 772 C C . ASP A 1 97 ? 5.099 -3.199 7.893 1.00 71.19 97 ASP A C 1
ATOM 774 O O . ASP A 1 97 ? 4.048 -3.697 7.471 1.00 71.19 97 ASP A O 1
ATOM 778 N N . ASP A 1 98 ? 5.610 -3.503 9.093 1.00 77.94 98 ASP A N 1
ATOM 779 C CA . ASP A 1 98 ? 5.003 -4.408 10.079 1.00 77.94 98 ASP A CA 1
ATOM 780 C C . ASP A 1 98 ? 3.551 -4.031 10.410 1.00 77.94 98 ASP A C 1
ATOM 782 O O . ASP A 1 98 ? 2.772 -4.877 10.856 1.00 77.94 98 ASP A O 1
ATOM 786 N N 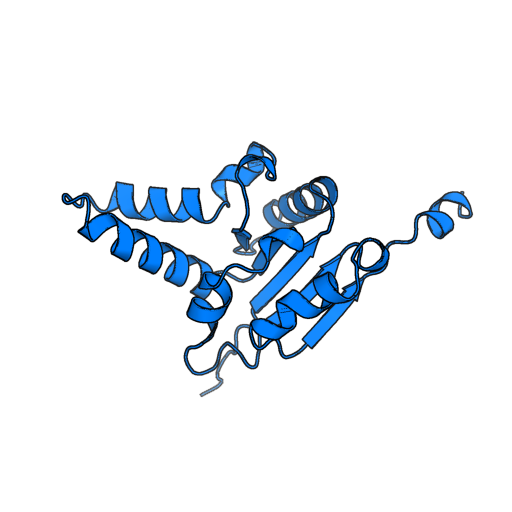. LEU A 1 99 ? 3.150 -2.773 10.190 1.00 83.12 99 LEU A N 1
ATOM 787 C CA . LEU A 1 99 ? 1.776 -2.324 10.396 1.00 83.12 99 LEU A CA 1
ATOM 788 C C . LEU A 1 99 ? 0.787 -3.038 9.476 1.00 83.12 99 LEU A C 1
ATOM 790 O O . LEU A 1 99 ? -0.338 -3.302 9.898 1.00 83.12 99 LEU A O 1
ATOM 794 N N . VAL A 1 100 ? 1.184 -3.386 8.247 1.00 82.38 100 VAL A N 1
ATOM 795 C CA . VAL A 1 100 ? 0.315 -4.125 7.318 1.00 82.38 100 VAL A CA 1
ATOM 796 C C . VAL A 1 100 ? 0.060 -5.530 7.851 1.00 82.38 100 VAL A C 1
ATOM 798 O O . VAL A 1 100 ? -1.098 -5.950 7.915 1.00 82.38 100 VAL A O 1
ATOM 801 N N . ALA A 1 101 ? 1.113 -6.214 8.307 1.00 79.38 101 ALA A N 1
ATOM 802 C CA . ALA A 1 101 ? 0.997 -7.511 8.962 1.00 79.38 101 ALA A CA 1
ATOM 8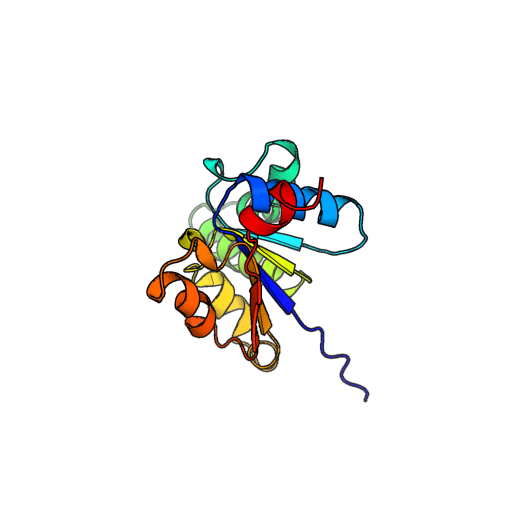03 C C . ALA A 1 101 ? 0.103 -7.418 10.208 1.00 79.38 101 ALA A C 1
ATOM 805 O O . ALA A 1 101 ? -0.918 -8.097 10.269 1.00 79.38 101 ALA A O 1
ATOM 806 N N . LYS A 1 102 ? 0.412 -6.515 11.151 1.00 81.31 102 LYS A N 1
ATOM 807 C CA . LYS A 1 102 ? -0.355 -6.306 12.398 1.00 81.31 102 LYS A CA 1
ATOM 808 C C . LYS A 1 102 ? -1.830 -5.978 12.155 1.00 81.31 102 LYS A C 1
ATOM 810 O O . LYS A 1 102 ? -2.715 -6.447 12.871 1.00 81.31 102 LYS A O 1
ATOM 815 N N . ALA A 1 103 ? -2.124 -5.156 11.151 1.00 79.94 103 ALA A N 1
ATOM 816 C CA . ALA A 1 103 ? -3.498 -4.801 10.819 1.00 79.94 103 ALA A CA 1
ATOM 817 C C . ALA A 1 103 ? -4.276 -5.985 10.238 1.00 79.94 103 ALA A C 1
ATOM 819 O O . ALA A 1 103 ? -5.491 -6.071 10.435 1.00 79.94 103 ALA A O 1
ATOM 820 N N . CYS A 1 104 ? -3.584 -6.896 9.551 1.00 74.31 104 CYS A N 1
ATOM 821 C CA . CYS A 1 104 ? -4.187 -8.041 8.886 1.00 74.31 104 CYS A CA 1
ATOM 822 C C . CYS A 1 104 ? -4.176 -9.320 9.735 1.00 74.31 104 CYS A C 1
ATOM 824 O O . CYS A 1 104 ? -4.923 -10.230 9.387 1.00 74.31 104 CYS A O 1
ATOM 826 N N . THR A 1 105 ? -3.411 -9.390 10.837 1.00 70.38 105 THR A N 1
ATOM 827 C CA . THR A 1 105 ? -3.211 -10.607 11.648 1.00 70.38 105 THR A CA 1
ATOM 828 C C . THR A 1 105 ? -4.443 -11.123 12.395 1.00 70.38 105 THR A C 1
ATOM 830 O O . THR A 1 105 ? -4.488 -12.300 12.753 1.00 70.38 105 THR A O 1
ATOM 833 N N . ASP A 1 106 ? -5.461 -10.288 12.606 1.00 60.56 106 ASP A N 1
ATOM 834 C CA . ASP A 1 106 ? -6.660 -10.697 13.339 1.00 60.56 106 ASP A CA 1
ATOM 835 C C . ASP A 1 106 ? -7.611 -11.537 12.458 1.00 60.56 106 ASP A C 1
ATOM 837 O O . ASP A 1 106 ? -8.333 -11.038 11.592 1.00 60.56 106 ASP A O 1
ATOM 841 N N . GLY A 1 107 ? -7.603 -12.847 12.717 1.00 53.28 107 GLY A N 1
ATOM 842 C CA . GLY A 1 107 ? -8.764 -13.749 12.699 1.00 53.28 107 GLY A CA 1
ATOM 843 C C . GLY A 1 107 ? -9.347 -14.226 11.367 1.00 53.28 107 GLY A C 1
ATOM 844 O O . GLY A 1 107 ? -9.741 -15.380 11.299 1.00 53.28 107 GLY A O 1
ATOM 845 N N . ASP A 1 108 ? -9.394 -13.406 10.317 1.00 51.38 108 ASP A N 1
ATOM 846 C CA . ASP A 1 108 ? -10.017 -13.780 9.024 1.00 51.38 108 ASP A CA 1
ATOM 847 C C . ASP A 1 108 ? -9.418 -13.030 7.810 1.00 51.38 108 ASP A C 1
ATOM 849 O O . ASP A 1 108 ? -9.603 -13.440 6.661 1.00 51.38 108 ASP A O 1
ATOM 853 N N . CYS A 1 109 ? -8.670 -11.943 8.042 1.00 50.69 109 CYS A N 1
ATOM 854 C CA . CYS A 1 109 ? -8.176 -11.049 6.987 1.00 50.69 109 CYS A CA 1
ATOM 855 C C . CYS A 1 109 ? -6.894 -11.545 6.293 1.00 50.69 109 CYS A C 1
ATOM 857 O O . CYS A 1 109 ? -6.755 -11.343 5.084 1.00 50.69 109 CYS A O 1
ATOM 859 N N . ILE A 1 110 ? -5.983 -12.225 7.013 1.00 51.94 110 ILE A N 1
ATOM 860 C CA . ILE A 1 110 ? -4.717 -12.741 6.447 1.00 51.94 110 ILE A CA 1
ATOM 861 C C . ILE 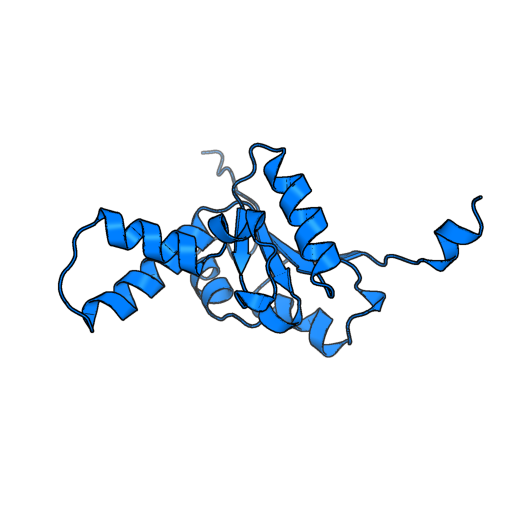A 1 110 ? -4.988 -13.657 5.246 1.00 51.94 110 ILE A C 1
ATOM 863 O O . ILE A 1 110 ? -4.424 -13.477 4.170 1.00 51.94 110 ILE A O 1
ATOM 867 N N . ALA A 1 111 ? -5.930 -14.597 5.391 1.00 53.53 111 ALA A N 1
ATOM 868 C CA . ALA A 1 111 ? -6.236 -15.602 4.370 1.00 53.53 111 ALA A CA 1
ATOM 869 C C . ALA A 1 111 ? -6.789 -15.009 3.055 1.00 53.53 111 ALA A C 1
ATOM 871 O O . ALA A 1 111 ? -6.966 -15.728 2.067 1.00 53.53 111 ALA A O 1
ATOM 872 N N . GLN A 1 112 ? -7.071 -13.704 3.014 1.00 64.25 112 GLN A N 1
ATOM 873 C CA . GLN A 1 112 ? -7.799 -13.046 1.930 1.00 64.25 112 GLN A CA 1
ATOM 874 C C . GLN A 1 112 ? -7.083 -11.820 1.366 1.00 64.25 112 GLN A C 1
ATOM 876 O O . GLN A 1 112 ? -7.667 -11.106 0.548 1.00 64.25 112 GLN A O 1
ATOM 881 N N . MET A 1 113 ? -5.835 -11.571 1.767 1.00 79.38 113 MET A N 1
ATOM 882 C CA . MET A 1 113 ? -5.050 -10.503 1.168 1.00 79.38 113 MET A CA 1
ATOM 883 C C . MET A 1 113 ? -4.441 -10.977 -0.155 1.00 79.38 113 MET A C 1
ATOM 885 O O . MET A 1 113 ? -3.805 -12.029 -0.224 1.00 79.38 113 MET A O 1
ATOM 889 N N . CYS A 1 114 ? -4.643 -10.193 -1.211 1.00 88.06 114 CYS A N 1
ATOM 890 C CA . CYS A 1 114 ? -3.997 -10.388 -2.505 1.00 88.06 114 CYS A CA 1
ATOM 891 C C . CYS A 1 114 ? -2.922 -9.317 -2.687 1.00 88.06 114 CYS A C 1
ATOM 893 O O . CYS A 1 114 ? -3.210 -8.137 -2.491 1.00 88.06 114 CYS A O 1
ATOM 895 N N . CYS A 1 115 ? -1.720 -9.701 -3.110 1.00 91.44 115 CYS A N 1
ATOM 896 C CA . CYS A 1 115 ? -0.719 -8.752 -3.579 1.00 91.44 115 CYS A CA 1
ATOM 897 C C . CYS A 1 115 ? -0.716 -8.682 -5.099 1.00 91.44 115 CYS A C 1
ATOM 899 O O . CYS A 1 115 ? -0.754 -9.714 -5.767 1.00 91.44 115 CYS A O 1
ATOM 901 N N . ILE A 1 116 ? -0.638 -7.470 -5.632 1.00 94.38 116 ILE A N 1
ATOM 902 C CA . ILE A 1 116 ? -0.365 -7.204 -7.037 1.00 94.38 116 ILE A CA 1
ATOM 903 C C . ILE A 1 116 ? 0.929 -6.402 -7.096 1.00 94.38 116 ILE A C 1
ATOM 905 O O . ILE A 1 116 ? 0.979 -5.295 -6.564 1.00 94.38 116 ILE A O 1
ATOM 909 N N . ILE A 1 117 ? 1.953 -6.939 -7.753 1.00 94.44 117 ILE A N 1
ATOM 910 C CA . ILE A 1 117 ? 3.193 -6.211 -8.026 1.00 94.44 117 ILE A CA 1
ATOM 911 C C . ILE A 1 117 ? 3.150 -5.743 -9.477 1.00 94.44 117 ILE A C 1
ATOM 913 O O . ILE A 1 117 ? 3.213 -6.553 -10.403 1.00 94.44 117 ILE A O 1
ATOM 917 N N . CYS A 1 118 ? 3.009 -4.434 -9.657 1.00 92.81 118 CYS A N 1
ATOM 918 C CA . CYS A 1 118 ? 3.170 -3.766 -10.939 1.00 92.81 118 CYS A CA 1
ATOM 919 C C . CYS A 1 118 ? 4.660 -3.596 -11.251 1.00 92.81 118 CYS A C 1
ATOM 921 O O . CYS A 1 118 ? 5.451 -3.383 -10.331 1.00 92.81 118 CYS A O 1
ATOM 923 N N . GLU A 1 119 ? 5.026 -3.655 -12.533 1.00 91.38 119 GLU A N 1
ATOM 924 C CA . GLU A 1 119 ? 6.424 -3.564 -12.980 1.00 91.38 119 GLU A CA 1
ATOM 925 C C . GLU A 1 119 ? 7.301 -4.664 -12.352 1.00 91.38 119 GLU A C 1
ATOM 927 O O . GLU A 1 119 ? 8.450 -4.429 -11.981 1.00 91.38 119 GLU A O 1
ATOM 932 N N . ALA A 1 120 ? 6.764 -5.883 -12.209 1.00 92.25 120 ALA A N 1
ATOM 933 C CA . ALA A 1 120 ? 7.451 -6.978 -11.519 1.00 92.25 120 ALA A CA 1
ATOM 934 C C . ALA A 1 120 ? 8.801 -7.349 -12.165 1.00 92.25 120 ALA A C 1
ATOM 936 O O . ALA A 1 120 ? 9.695 -7.832 -11.481 1.00 92.25 120 ALA A O 1
ATOM 937 N N . ASN A 1 121 ? 8.976 -7.070 -13.460 1.00 90.81 121 ASN A N 1
ATOM 938 C CA . ASN A 1 121 ? 10.242 -7.210 -14.184 1.00 90.81 121 ASN A CA 1
ATOM 939 C C . ASN A 1 121 ? 11.345 -6.242 -13.723 1.00 90.81 121 ASN A C 1
ATOM 941 O O . ASN A 1 121 ? 12.513 -6.487 -14.007 1.00 90.81 121 ASN A O 1
ATOM 945 N N . LEU A 1 122 ? 10.995 -5.153 -13.034 1.00 91.31 122 LEU A N 1
ATOM 946 C CA . LEU A 1 122 ? 11.945 -4.192 -12.463 1.00 91.31 122 LEU A CA 1
ATOM 947 C C . LEU A 1 122 ? 12.290 -4.497 -10.996 1.00 91.31 122 LEU A C 1
ATOM 949 O O . LEU A 1 122 ? 13.092 -3.781 -10.386 1.00 91.31 122 LEU A O 1
ATOM 953 N N . CYS A 1 123 ? 11.674 -5.530 -10.423 1.00 91.44 123 CYS A N 1
ATOM 954 C CA . CYS A 1 123 ? 11.922 -5.988 -9.065 1.00 91.44 123 CYS A CA 1
ATOM 955 C C . CYS A 1 123 ? 12.932 -7.135 -9.071 1.00 91.44 123 CYS A C 1
ATOM 957 O O . CYS A 1 123 ? 12.920 -8.011 -9.935 1.00 91.44 123 CYS A O 1
ATOM 959 N N . THR A 1 124 ? 13.789 -7.158 -8.060 1.00 92.06 124 THR A N 1
ATOM 960 C CA . THR A 1 124 ? 14.608 -8.332 -7.761 1.00 92.06 124 THR A CA 1
ATOM 961 C C . THR A 1 124 ? 13.747 -9.441 -7.154 1.00 92.06 124 THR A C 1
ATOM 963 O O . THR A 1 124 ? 12.690 -9.183 -6.575 1.00 92.06 124 THR A O 1
ATOM 966 N N . GLU A 1 125 ? 14.203 -10.690 -7.244 1.00 91.94 125 GLU A N 1
ATOM 967 C CA . GLU A 1 125 ? 13.493 -11.820 -6.633 1.00 91.94 125 GLU A CA 1
ATOM 968 C C . GLU A 1 125 ? 13.251 -11.623 -5.122 1.00 91.94 125 GLU A C 1
ATOM 970 O O . GLU A 1 125 ? 12.109 -11.804 -4.695 1.00 91.94 125 GLU A O 1
ATOM 975 N N . PRO A 1 126 ? 14.222 -11.149 -4.308 1.00 90.56 126 PRO A N 1
ATOM 976 C CA . PRO A 1 126 ? 13.954 -10.837 -2.905 1.00 90.56 126 PRO A CA 1
ATOM 977 C C . PRO A 1 126 ? 12.846 -9.797 -2.710 1.00 90.56 126 PRO A C 1
ATOM 979 O O . PRO A 1 126 ? 12.028 -9.947 -1.808 1.00 90.56 126 PRO A O 1
ATOM 982 N N . GLU A 1 127 ? 12.780 -8.770 -3.564 1.00 90.75 127 GLU A N 1
ATOM 983 C CA . GLU A 1 127 ? 11.735 -7.742 -3.487 1.00 90.75 127 GLU A CA 1
ATOM 984 C C . GLU A 1 127 ? 10.342 -8.309 -3.781 1.00 90.75 127 GLU A C 1
ATOM 986 O O . GLU A 1 127 ? 9.374 -7.957 -3.113 1.00 90.75 127 GLU A O 1
ATOM 991 N N . ILE A 1 128 ? 10.236 -9.231 -4.740 1.00 90.50 128 ILE A N 1
ATOM 992 C CA . ILE A 1 128 ? 8.967 -9.883 -5.094 1.00 90.50 128 ILE A CA 1
ATOM 993 C C . ILE A 1 128 ? 8.416 -10.725 -3.934 1.00 90.50 128 ILE A C 1
ATOM 995 O O . ILE 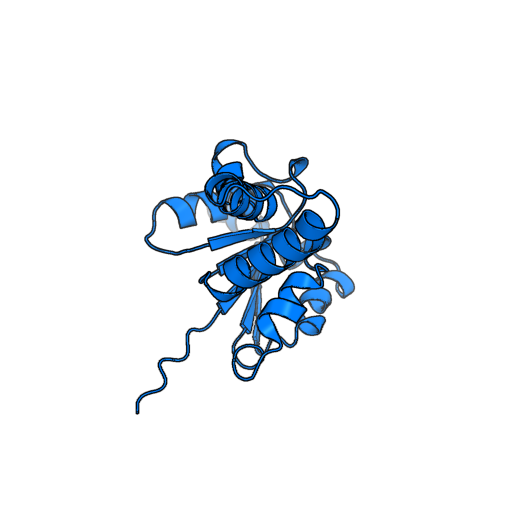A 1 128 ? 7.201 -10.875 -3.801 1.00 90.50 128 ILE A O 1
ATOM 999 N N . LEU A 1 129 ? 9.294 -11.263 -3.086 1.00 88.88 129 LEU A N 1
ATOM 1000 C CA . LEU A 1 129 ? 8.916 -12.134 -1.975 1.00 88.88 129 LEU A CA 1
ATOM 1001 C C . LEU A 1 129 ? 8.487 -11.373 -0.712 1.00 88.88 129 LEU A C 1
ATOM 1003 O O . LEU A 1 129 ? 7.805 -11.968 0.123 1.00 88.88 129 LEU A O 1
ATOM 1007 N N . ILE A 1 130 ? 8.813 -10.079 -0.572 1.00 85.12 130 ILE A N 1
ATOM 1008 C CA . ILE A 1 130 ? 8.465 -9.262 0.612 1.00 85.12 130 ILE A CA 1
ATOM 1009 C C . ILE A 1 130 ? 6.989 -9.396 0.993 1.00 85.12 130 ILE A C 1
ATOM 1011 O O . ILE A 1 130 ? 6.703 -9.665 2.161 1.00 85.12 130 ILE A O 1
ATOM 1015 N N . PRO A 1 131 ? 6.028 -9.260 0.056 1.00 82.12 131 PRO A N 1
ATOM 1016 C CA . PRO A 1 131 ? 4.623 -9.258 0.425 1.00 82.12 131 PRO A CA 1
ATOM 1017 C C . PRO A 1 131 ? 4.153 -10.595 1.015 1.00 82.12 131 PRO A C 1
ATOM 1019 O O . PRO A 1 131 ? 3.207 -10.623 1.797 1.00 82.12 131 PRO A O 1
ATOM 1022 N N . LEU A 1 132 ? 4.825 -11.707 0.698 1.00 81.56 132 LEU A N 1
ATOM 1023 C CA . LEU A 1 132 ? 4.480 -13.027 1.236 1.00 81.56 132 LEU A CA 1
ATOM 1024 C C . LEU A 1 132 ? 4.700 -13.120 2.752 1.00 81.56 132 LEU A C 1
ATOM 1026 O O . LEU A 1 132 ? 4.034 -13.915 3.413 1.00 81.56 132 LEU A O 1
ATOM 1030 N N . LEU A 1 133 ? 5.569 -12.274 3.315 1.00 78.62 133 LEU A N 1
ATOM 1031 C CA . LEU A 1 133 ? 5.792 -12.192 4.761 1.00 78.62 133 LEU A CA 1
ATOM 1032 C C . LEU A 1 133 ? 4.554 -11.682 5.517 1.00 78.62 133 LEU A C 1
ATOM 1034 O O . LEU A 1 133 ? 4.400 -11.973 6.699 1.00 78.62 133 LEU A O 1
ATOM 1038 N N . HIS A 1 134 ? 3.628 -11.006 4.827 1.00 75.06 134 HIS A N 1
ATOM 1039 C CA . HIS A 1 134 ? 2.374 -10.493 5.398 1.00 75.06 134 HIS A CA 1
ATOM 1040 C C . HIS A 1 134 ? 1.229 -11.513 5.382 1.00 75.06 134 HIS A C 1
ATOM 1042 O O . HIS A 1 134 ? 0.078 -11.159 5.630 1.00 75.06 134 HIS A O 1
ATOM 1048 N N . GLY A 1 135 ? 1.521 -12.779 5.062 1.00 72.88 135 GLY A N 1
ATOM 1049 C CA . GLY A 1 135 ? 0.529 -13.857 5.011 1.00 72.88 135 GLY A CA 1
ATOM 1050 C C . GLY A 1 135 ? -0.405 -13.790 3.799 1.00 72.88 135 GLY A C 1
ATOM 1051 O O . GLY A 1 135 ? -1.526 -14.289 3.835 1.00 72.88 135 GLY A O 1
ATOM 1052 N N . ILE A 1 136 ? 0.054 -13.178 2.710 1.00 79.94 136 ILE A N 1
ATOM 1053 C CA . ILE A 1 136 ? -0.710 -13.004 1.472 1.00 79.94 136 ILE A CA 1
ATOM 1054 C C . ILE A 1 136 ? -1.041 -14.362 0.844 1.00 79.94 136 ILE A C 1
ATOM 1056 O O . ILE A 1 136 ? -0.164 -15.202 0.651 1.00 79.94 136 ILE A O 1
ATOM 1060 N N . SER A 1 137 ? -2.311 -14.566 0.478 1.00 81.62 137 SER A N 1
ATOM 1061 C CA . SER A 1 137 ? -2.787 -15.844 -0.072 1.00 81.62 137 SER A CA 1
ATOM 1062 C C . SER A 1 137 ? -2.668 -15.942 -1.590 1.00 81.62 137 SER A C 1
ATOM 1064 O O . SER A 1 137 ? -2.686 -17.042 -2.146 1.00 81.62 137 SER A O 1
ATOM 1066 N N . LYS A 1 138 ? -2.556 -14.800 -2.278 1.00 87.94 138 LYS A N 1
ATOM 1067 C CA . LYS A 1 138 ? -2.385 -14.723 -3.733 1.00 87.94 138 LYS A CA 1
ATOM 1068 C C . LYS A 1 138 ? -1.416 -13.610 -4.101 1.00 87.94 138 LYS A C 1
ATOM 1070 O O . LYS A 1 138 ? -1.627 -12.462 -3.720 1.00 87.94 138 LYS A O 1
ATOM 1075 N N . LEU A 1 139 ? -0.400 -13.949 -4.886 1.00 91.38 139 LEU A N 1
ATOM 1076 C CA . LEU A 1 139 ? 0.544 -13.002 -5.470 1.00 91.38 139 LEU A CA 1
ATOM 1077 C C . LEU A 1 139 ? 0.326 -12.956 -6.985 1.00 91.38 139 LEU A C 1
ATOM 1079 O O . LEU A 1 139 ? 0.376 -13.987 -7.653 1.00 91.38 139 LEU A O 1
ATOM 1083 N N . ILE A 1 140 ? 0.063 -11.765 -7.514 1.00 93.94 140 ILE A N 1
ATOM 1084 C CA . ILE A 1 140 ? -0.114 -11.501 -8.942 1.00 93.94 140 ILE A CA 1
ATOM 1085 C C . ILE A 1 140 ? 1.036 -10.610 -9.395 1.00 93.94 140 ILE A C 1
ATOM 1087 O O . ILE A 1 140 ? 1.237 -9.521 -8.859 1.00 93.94 140 ILE A O 1
ATOM 1091 N N . LEU A 1 141 ? 1.780 -11.069 -10.395 1.00 94.62 141 LEU A N 1
ATOM 1092 C CA . LEU A 1 141 ? 2.905 -10.340 -10.968 1.00 94.62 141 LEU A CA 1
ATOM 1093 C C . LEU A 1 141 ? 2.484 -9.777 -12.320 1.00 94.62 141 LEU A C 1
ATOM 1095 O O . LEU A 1 141 ? 2.105 -10.532 -13.214 1.00 94.62 141 LEU A O 1
ATOM 1099 N N . ILE A 1 142 ? 2.536 -8.455 -12.460 1.00 92.75 142 ILE A N 1
ATOM 1100 C CA . ILE A 1 142 ? 2.278 -7.771 -13.724 1.00 92.75 142 ILE A CA 1
ATOM 1101 C C . ILE A 1 142 ? 3.620 -7.329 -14.287 1.00 92.75 142 ILE A C 1
ATOM 1103 O O . ILE A 1 142 ? 4.316 -6.496 -13.704 1.00 92.75 142 ILE A O 1
ATOM 1107 N N . ILE A 1 143 ? 3.970 -7.895 -15.435 1.00 86.56 143 ILE A N 1
ATOM 1108 C CA . ILE A 1 143 ? 5.141 -7.501 -16.211 1.00 86.56 143 ILE A CA 1
ATOM 1109 C C . ILE A 1 143 ? 4.678 -6.454 -17.220 1.00 86.56 143 ILE A C 1
ATOM 1111 O O . ILE A 1 143 ? 3.781 -6.722 -18.019 1.00 86.56 143 ILE A O 1
ATOM 1115 N N . ILE A 1 144 ? 5.272 -5.263 -17.159 1.00 74.69 144 ILE A N 1
ATOM 1116 C CA . ILE A 1 144 ? 5.061 -4.220 -18.163 1.00 74.69 144 ILE A CA 1
ATOM 1117 C C . ILE A 1 144 ? 6.293 -4.232 -19.056 1.00 74.69 144 ILE A C 1
ATOM 1119 O O . ILE A 1 144 ? 7.394 -3.892 -18.619 1.00 74.69 144 ILE A O 1
ATOM 1123 N N . ASP A 1 145 ? 6.103 -4.676 -20.293 1.00 66.88 145 ASP A N 1
ATOM 1124 C CA . ASP A 1 145 ? 7.173 -4.777 -21.273 1.00 66.88 145 ASP A CA 1
ATOM 1125 C C . ASP A 1 145 ? 7.076 -3.613 -22.267 1.00 66.88 145 ASP A C 1
ATOM 1127 O O . ASP A 1 145 ? 6.170 -3.559 -23.103 1.00 66.88 145 ASP A O 1
ATOM 1131 N N . HIS A 1 146 ? 7.999 -2.651 -22.167 1.00 55.62 146 HIS A N 1
ATOM 1132 C CA . HIS A 1 146 ? 8.062 -1.506 -23.084 1.00 55.62 146 HIS A CA 1
ATOM 1133 C C . HIS A 1 146 ? 8.381 -1.930 -24.529 1.00 55.62 146 HIS A C 1
ATOM 1135 O O . HIS A 1 146 ? 7.991 -1.229 -25.463 1.00 55.62 146 HIS A O 1
ATOM 1141 N N . TYR A 1 147 ? 9.002 -3.101 -24.735 1.00 51.06 147 TYR A N 1
ATOM 1142 C CA . TYR A 1 147 ? 9.316 -3.620 -26.072 1.00 51.06 147 TYR A CA 1
ATOM 1143 C C . TYR A 1 147 ? 8.070 -3.902 -26.924 1.00 51.06 147 TYR A C 1
ATOM 1145 O O . TYR A 1 147 ? 8.128 -3.802 -28.149 1.00 51.06 147 TYR A O 1
ATOM 1153 N N . PHE A 1 148 ? 6.929 -4.215 -26.302 1.00 49.22 148 PHE A N 1
ATOM 1154 C CA . PHE A 1 148 ? 5.703 -4.543 -27.034 1.00 49.22 148 PHE A CA 1
ATOM 1155 C C . PHE A 1 148 ? 4.965 -3.302 -27.562 1.00 49.22 148 PHE A C 1
ATOM 1157 O O . PHE A 1 148 ? 4.232 -3.395 -28.543 1.00 49.22 148 PHE A O 1
ATOM 1164 N N . ILE A 1 149 ? 5.165 -2.135 -26.938 1.00 50.88 149 ILE A N 1
ATOM 1165 C CA . ILE A 1 149 ? 4.465 -0.892 -27.298 1.00 50.88 149 ILE A CA 1
ATOM 1166 C C . ILE A 1 149 ? 5.146 -0.199 -28.488 1.00 50.88 149 ILE A C 1
ATOM 1168 O O . ILE A 1 149 ? 4.461 0.341 -29.353 1.00 50.88 149 ILE A O 1
ATOM 1172 N N . GLU A 1 150 ? 6.477 -0.260 -28.593 1.00 44.78 150 GLU A N 1
ATOM 1173 C CA . GLU A 1 150 ? 7.205 0.358 -29.715 1.00 44.78 150 GLU A CA 1
ATOM 1174 C C . GLU A 1 150 ? 7.071 -0.409 -31.038 1.00 44.78 150 GLU A C 1
ATOM 1176 O O . GLU A 1 150 ? 7.259 0.176 -32.097 1.00 44.78 150 GLU A O 1
ATOM 1181 N N . HIS A 1 151 ? 6.712 -1.696 -31.002 1.00 45.78 151 HIS A N 1
ATOM 1182 C CA . HIS A 1 151 ? 6.543 -2.528 -32.204 1.00 45.78 151 HIS A CA 1
ATOM 1183 C C . HIS A 1 151 ? 5.071 -2.682 -32.636 1.00 45.78 151 HIS A C 1
ATOM 1185 O O . HIS A 1 151 ? 4.765 -3.493 -33.511 1.00 45.78 151 HIS A O 1
ATOM 1191 N N . MET A 1 152 ? 4.156 -1.915 -32.030 1.00 47.59 152 MET A N 1
ATOM 1192 C CA . MET A 1 152 ? 2.730 -1.873 -32.387 1.00 47.59 152 MET A CA 1
ATOM 1193 C C . MET A 1 152 ? 2.270 -0.534 -32.992 1.00 47.59 152 MET A C 1
ATOM 1195 O O . MET A 1 152 ? 1.075 -0.386 -33.250 1.00 47.59 152 MET A O 1
ATOM 1199 N N . ASN A 1 153 ? 3.188 0.406 -33.255 1.00 40.19 153 ASN A N 1
ATOM 1200 C CA . ASN A 1 153 ? 2.916 1.643 -34.002 1.00 40.19 153 ASN A CA 1
ATOM 1201 C C . ASN A 1 153 ? 3.524 1.604 -35.405 1.00 40.19 153 ASN A C 1
ATOM 1203 O O . ASN A 1 153 ? 4.719 1.253 -35.516 1.00 40.19 153 ASN A O 1
#

Solvent-accessible surface 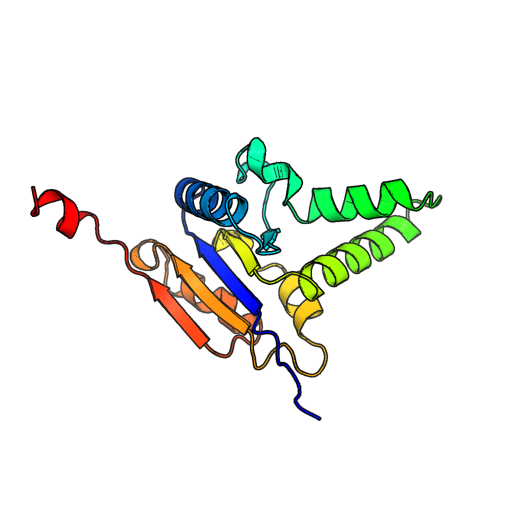area (backbone atoms only — not comparable to full-atom values): 8671 Å² total; per-residue (Å²): 130,87,79,80,77,80,66,32,36,43,38,27,18,73,46,51,64,58,47,42,56,52,49,54,61,42,67,78,50,96,63,49,57,36,35,48,67,59,79,89,59,48,52,80,89,54,45,76,37,23,45,67,53,45,24,51,51,58,51,67,75,63,76,77,92,52,81,78,60,44,56,58,51,42,52,49,42,38,29,51,51,59,56,73,34,45,33,40,38,26,38,48,90,45,55,78,49,62,58,60,34,65,37,29,62,66,93,67,45,29,77,42,25,32,37,36,31,41,43,41,80,79,47,53,72,72,56,68,49,49,58,52,78,50,47,43,65,42,82,44,78,38,70,71,64,70,73,63,60,69,74,72,111

Mean predicted aligned error: 7.89 Å